Protein AF-G4ZVE8-F1 (afdb_monomer_lite)

Secondary structure (DSSP, 8-state):
-HHHHHHTT-PPPHHHHHHHHHHHHHHHHS-PPPTTHHHHHHHH-HHHHHHHHHTT------

Organism: Phytophthora sojae (strain P6497) (NCBI:txid1094619)

pLDDT: mean 84.0, std 17.22, range [43.97, 97.75]

Radius of gyration: 13.96 Å; chains: 1; bounding box: 41×21×35 Å

Sequence (62 aa):
WIVWRQLVGHPASRKEIIFKAGTMMSMATGQTVGGEWYRRFMGRHLMLATRTSQAVAKPATL

InterPro domains:
  IPR006600 HTH CenpB-type DNA-binding domain [PS51253] (1-51)

Foldseek 3Di:
DQVVCLVVLRHDDLVRVQVVQQVVCCVVPVGGDDPCNSVVVCVVVVVSVVSVVVSPDDPPDD

Structure (mmCIF, N/CA/C/O backbone):
data_AF-G4ZVE8-F1
#
_entry.id   AF-G4ZVE8-F1
#
loop_
_atom_site.group_PDB
_atom_site.id
_atom_site.type_symbol
_atom_site.label_atom_id
_atom_site.label_alt_id
_atom_site.label_comp_id
_atom_site.label_asym_id
_atom_site.label_entity_id
_atom_site.label_seq_id
_atom_site.pdbx_PDB_ins_code
_atom_site.Cartn_x
_atom_site.Cartn_y
_atom_site.Cartn_z
_atom_site.occupancy
_atom_site.B_iso_or_equiv
_atom_site.auth_seq_id
_atom_site.auth_comp_id
_atom_site.auth_asym_id
_atom_site.auth_atom_id
_atom_site.pdbx_PDB_model_num
ATOM 1 N N . TRP A 1 1 ? -2.189 2.151 -9.761 1.00 90.50 1 TRP A N 1
ATOM 2 C CA . TRP A 1 1 ? -1.123 3.024 -9.217 1.00 90.50 1 TRP A CA 1
ATOM 3 C C . TRP A 1 1 ? 0.210 2.292 -9.034 1.00 90.50 1 TRP A C 1
ATOM 5 O O . TRP A 1 1 ? 1.153 2.671 -9.710 1.00 90.50 1 TRP A O 1
ATOM 15 N N . ILE A 1 2 ? 0.300 1.227 -8.214 1.00 92.56 2 ILE A N 1
ATOM 16 C CA . ILE A 1 2 ? 1.567 0.483 -7.978 1.00 92.56 2 ILE A CA 1
ATOM 17 C C . ILE A 1 2 ? 2.197 -0.023 -9.287 1.00 92.56 2 ILE A C 1
ATOM 19 O O . ILE A 1 2 ? 3.362 0.244 -9.549 1.00 92.56 2 ILE A O 1
ATOM 23 N N . VAL A 1 3 ? 1.405 -0.682 -10.142 1.00 90.56 3 VAL A N 1
ATOM 24 C CA . VAL A 1 3 ? 1.862 -1.169 -11.458 1.00 90.56 3 VAL A CA 1
ATOM 25 C C . VAL A 1 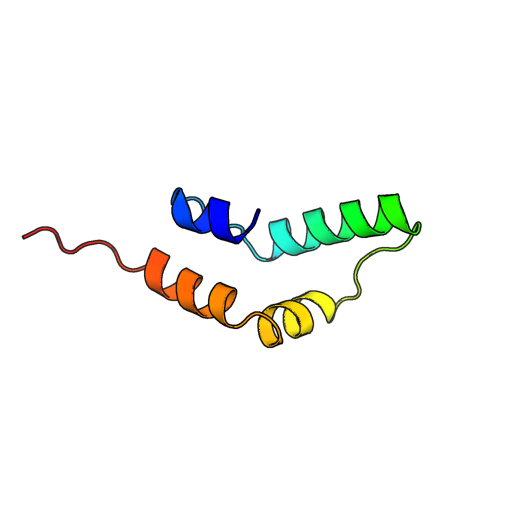3 ? 2.423 -0.043 -12.326 1.00 90.56 3 VAL A C 1
ATOM 27 O O . VAL A 1 3 ? 3.469 -0.201 -12.937 1.00 90.56 3 VAL A O 1
ATOM 30 N N . TRP A 1 4 ? 1.750 1.105 -12.364 1.00 91.06 4 TRP A N 1
ATOM 31 C CA . TRP A 1 4 ? 2.191 2.240 -13.170 1.00 91.06 4 TRP A CA 1
ATOM 32 C C . TRP A 1 4 ? 3.527 2.803 -12.668 1.00 91.06 4 TRP A C 1
ATOM 34 O O . TRP A 1 4 ? 4.431 3.002 -13.466 1.00 91.06 4 TRP A O 1
ATOM 44 N N . ARG A 1 5 ? 3.695 2.947 -11.344 1.00 92.44 5 ARG A N 1
ATOM 45 C CA . ARG A 1 5 ? 4.968 3.329 -10.703 1.00 92.44 5 ARG A CA 1
ATOM 46 C C . ARG A 1 5 ? 6.116 2.382 -11.080 1.00 92.44 5 ARG A C 1
ATOM 48 O O . ARG A 1 5 ? 7.216 2.847 -11.345 1.00 92.44 5 ARG A O 1
ATOM 55 N N . GLN A 1 6 ? 5.851 1.075 -11.152 1.00 88.50 6 GLN A N 1
ATOM 56 C CA . GLN A 1 6 ? 6.832 0.094 -11.633 1.00 88.50 6 GLN A CA 1
ATOM 57 C C . GLN A 1 6 ? 7.170 0.296 -13.119 1.00 88.50 6 GLN A C 1
ATOM 59 O O . GLN A 1 6 ? 8.342 0.273 -13.473 1.00 88.50 6 GLN A O 1
ATOM 64 N N . LEU A 1 7 ? 6.166 0.527 -13.974 1.00 87.56 7 LEU A N 1
ATOM 65 C CA . LEU A 1 7 ? 6.365 0.713 -15.418 1.00 87.56 7 LEU A CA 1
ATOM 66 C C . LEU A 1 7 ? 7.184 1.964 -15.759 1.00 87.56 7 LEU A C 1
ATOM 68 O O . LEU A 1 7 ? 7.964 1.931 -16.701 1.00 87.56 7 LEU A O 1
ATOM 72 N N . VAL A 1 8 ? 7.040 3.046 -14.990 1.00 90.44 8 VAL A N 1
ATOM 73 C CA . VAL A 1 8 ? 7.800 4.293 -15.200 1.00 90.44 8 VAL A CA 1
ATOM 74 C C . VAL A 1 8 ? 9.157 4.309 -14.482 1.00 90.44 8 VAL A C 1
ATOM 76 O O . VAL A 1 8 ? 9.763 5.366 -14.353 1.00 90.44 8 VAL A O 1
ATOM 79 N N . GLY A 1 9 ? 9.631 3.165 -13.969 1.00 88.88 9 GLY A N 1
ATOM 80 C CA . GLY A 1 9 ? 10.952 3.054 -13.335 1.00 88.88 9 GLY A CA 1
ATOM 81 C C . GLY A 1 9 ? 11.054 3.640 -11.921 1.00 88.88 9 GLY A C 1
ATOM 82 O O . GLY A 1 9 ? 12.154 3.804 -11.401 1.00 88.88 9 GLY A O 1
ATOM 83 N N . HIS A 1 10 ? 9.926 3.923 -11.263 1.00 90.00 10 HIS A N 1
ATOM 84 C CA . HIS A 1 10 ? 9.876 4.486 -9.909 1.00 90.00 10 HIS A CA 1
ATOM 85 C C . HIS A 1 10 ? 9.056 3.595 -8.960 1.00 90.00 10 HIS A C 1
ATOM 87 O O . HIS A 1 10 ? 7.988 4.015 -8.497 1.00 90.00 10 HIS A O 1
ATOM 93 N N . PRO A 1 11 ? 9.491 2.354 -8.664 1.00 90.50 11 PRO A N 1
ATOM 94 C CA . PRO A 1 11 ? 8.718 1.415 -7.854 1.00 90.50 11 PRO A CA 1
ATOM 95 C C . PRO A 1 11 ? 8.369 1.994 -6.474 1.00 90.50 11 PRO A C 1
ATOM 97 O O . PRO A 1 11 ? 9.152 2.710 -5.856 1.00 90.50 11 PRO A O 1
ATOM 100 N N . ALA A 1 12 ? 7.157 1.702 -5.996 1.00 91.94 12 ALA A N 1
ATOM 101 C CA . ALA A 1 12 ? 6.707 2.136 -4.677 1.00 91.94 12 ALA A CA 1
ATOM 102 C C . ALA A 1 12 ? 7.247 1.198 -3.591 1.00 91.94 12 ALA A C 1
ATOM 104 O O . ALA A 1 12 ? 7.127 -0.025 -3.693 1.00 91.94 12 ALA A O 1
ATOM 105 N N . SER A 1 13 ? 7.800 1.773 -2.531 1.00 91.69 13 SER A N 1
ATOM 106 C CA . SER A 1 13 ? 8.249 1.037 -1.352 1.00 91.69 13 SER A CA 1
ATOM 107 C C . SER A 1 13 ? 7.072 0.459 -0.556 1.00 91.69 13 SER A C 1
ATOM 109 O O . SER A 1 13 ? 5.940 0.949 -0.615 1.00 91.69 13 SER A O 1
ATOM 111 N N . ARG A 1 14 ? 7.352 -0.542 0.292 1.00 92.88 14 ARG A N 1
ATOM 112 C CA . ARG A 1 14 ? 6.372 -1.076 1.256 1.00 92.88 14 ARG A CA 1
ATOM 113 C C . ARG A 1 14 ? 5.723 0.035 2.090 1.00 92.88 14 ARG A C 1
ATOM 115 O O . ARG A 1 14 ? 4.511 0.013 2.290 1.00 92.88 14 ARG A O 1
ATOM 122 N N . LYS A 1 15 ? 6.517 1.002 2.566 1.00 94.44 15 LYS A N 1
ATOM 123 C CA . LYS A 1 15 ? 6.040 2.111 3.406 1.00 94.44 15 LYS A CA 1
ATOM 124 C C . LYS A 1 15 ? 5.060 3.004 2.644 1.00 94.44 15 LYS A C 1
ATOM 126 O O . LYS A 1 15 ? 4.001 3.313 3.178 1.00 94.44 15 LYS A O 1
ATOM 131 N N . GLU A 1 16 ? 5.369 3.358 1.397 1.00 95.44 16 GLU A N 1
ATOM 132 C CA . GLU A 1 16 ? 4.473 4.158 0.548 1.00 95.44 16 GLU A CA 1
ATOM 133 C C . GLU A 1 16 ? 3.165 3.424 0.236 1.00 95.44 16 GLU A C 1
ATOM 135 O O . GLU A 1 16 ? 2.094 4.031 0.268 1.00 95.44 16 GLU A O 1
ATOM 140 N N . ILE A 1 17 ? 3.237 2.117 -0.036 1.00 95.31 17 ILE A N 1
ATOM 141 C CA . ILE A 1 17 ? 2.056 1.291 -0.308 1.00 95.31 17 ILE A CA 1
ATOM 142 C C . ILE A 1 17 ? 1.145 1.234 0.924 1.00 95.31 17 ILE A C 1
ATOM 144 O O . ILE A 1 17 ? -0.054 1.485 0.800 1.00 95.31 17 ILE A O 1
ATOM 148 N N . ILE A 1 18 ? 1.704 0.943 2.105 1.00 96.12 18 ILE A N 1
ATOM 149 C CA . ILE A 1 18 ? 0.945 0.892 3.365 1.00 96.12 18 ILE A CA 1
ATOM 150 C C . ILE A 1 18 ? 0.340 2.258 3.682 1.00 96.12 18 ILE A C 1
ATOM 152 O O . ILE A 1 18 ? -0.843 2.331 4.000 1.00 96.12 18 ILE A O 1
ATOM 156 N N . PHE A 1 19 ? 1.125 3.331 3.562 1.00 96.44 19 PHE A N 1
ATOM 157 C CA . PHE A 1 19 ? 0.655 4.685 3.840 1.00 96.44 19 PHE A CA 1
ATOM 158 C C . PHE A 1 19 ? -0.524 5.058 2.940 1.00 96.44 19 PHE A C 1
ATOM 160 O O . PHE A 1 19 ? -1.594 5.395 3.441 1.00 96.44 19 PHE A O 1
ATOM 167 N N . LYS A 1 20 ? -0.374 4.909 1.617 1.00 96.94 20 LYS A N 1
ATOM 168 C CA . LYS A 1 20 ? -1.441 5.241 0.666 1.00 96.94 20 LYS A CA 1
ATOM 169 C C . LYS A 1 20 ? -2.701 4.407 0.904 1.00 96.94 20 LYS A C 1
ATOM 171 O O . LYS A 1 20 ? -3.800 4.956 0.868 1.00 96.94 20 LYS A O 1
ATOM 176 N N . ALA A 1 21 ? -2.554 3.103 1.148 1.00 96.44 21 ALA A N 1
ATOM 177 C CA . ALA A 1 21 ? -3.687 2.227 1.437 1.00 96.44 21 ALA A CA 1
ATOM 178 C C . ALA A 1 21 ? -4.390 2.608 2.749 1.00 96.44 21 ALA A C 1
ATOM 180 O O . ALA A 1 21 ? -5.617 2.658 2.785 1.00 96.44 21 ALA A O 1
ATOM 181 N N . GLY A 1 22 ? -3.625 2.937 3.794 1.00 97.44 22 GLY A N 1
ATOM 182 C CA . GLY A 1 22 ? -4.151 3.419 5.071 1.00 97.44 22 GLY A CA 1
ATOM 183 C C . GLY A 1 22 ? -4.922 4.729 4.931 1.00 97.44 22 GLY A C 1
ATOM 184 O O . GLY A 1 22 ? -6.026 4.837 5.456 1.00 97.44 22 GLY A O 1
ATOM 185 N N . THR A 1 23 ? -4.403 5.693 4.164 1.00 97.75 23 THR A N 1
ATOM 186 C CA . THR A 1 23 ? -5.113 6.949 3.877 1.00 97.75 23 THR A CA 1
ATOM 187 C C . THR A 1 23 ? -6.437 6.693 3.161 1.00 97.75 23 THR A C 1
ATOM 189 O O . THR A 1 23 ? -7.464 7.216 3.580 1.00 97.75 23 THR A O 1
ATOM 192 N N . MET A 1 24 ? -6.438 5.862 2.113 1.00 96.81 24 MET A N 1
ATOM 193 C CA . MET A 1 24 ? -7.657 5.560 1.355 1.00 96.81 24 MET A CA 1
ATOM 194 C C . MET A 1 24 ? -8.704 4.828 2.201 1.00 96.81 24 MET A C 1
ATOM 196 O O . MET A 1 24 ? -9.881 5.170 2.130 1.00 96.81 24 MET A O 1
ATOM 200 N N . MET A 1 25 ? -8.283 3.855 3.016 1.00 96.62 25 MET A N 1
ATOM 201 C CA . MET A 1 25 ? -9.181 3.154 3.938 1.00 96.62 25 MET A CA 1
ATOM 202 C C . MET A 1 25 ? -9.767 4.124 4.969 1.00 96.62 25 MET A C 1
ATOM 204 O O . MET A 1 25 ? -10.973 4.125 5.188 1.00 96.62 25 MET A O 1
ATOM 208 N N . SER A 1 26 ? -8.938 5.011 5.525 1.00 97.44 26 SER A N 1
ATOM 209 C CA . SER A 1 26 ? -9.378 5.991 6.521 1.00 97.44 26 SER A CA 1
ATOM 210 C C . SER A 1 26 ? -10.414 6.951 5.942 1.00 97.44 26 SER A C 1
ATOM 212 O O . SER A 1 26 ? -11.450 7.185 6.554 1.00 97.44 26 SER A O 1
ATOM 214 N N . MET A 1 27 ? -10.199 7.428 4.714 1.00 97.56 27 MET A N 1
ATOM 215 C CA . MET A 1 27 ? -11.174 8.270 4.017 1.00 97.56 27 MET A CA 1
ATOM 216 C C . MET A 1 27 ? -12.495 7.545 3.727 1.00 97.56 27 MET A C 1
ATOM 218 O O . MET A 1 27 ? -13.541 8.183 3.712 1.00 97.56 27 MET A O 1
ATOM 222 N N . ALA A 1 28 ? -12.455 6.234 3.476 1.00 95.94 28 ALA A N 1
ATOM 223 C CA . ALA A 1 28 ? -13.636 5.455 3.114 1.00 95.94 28 ALA A CA 1
ATOM 224 C C . ALA A 1 28 ? -14.430 4.947 4.329 1.00 95.94 28 ALA A C 1
ATOM 226 O O . ALA A 1 28 ? -15.652 4.842 4.256 1.00 95.94 28 ALA A O 1
ATOM 227 N N . THR A 1 29 ? -13.753 4.590 5.424 1.00 96.44 29 THR A N 1
ATOM 228 C CA . THR A 1 29 ? -14.366 3.866 6.552 1.00 96.44 29 THR A CA 1
ATOM 229 C C . THR A 1 29 ? -13.979 4.402 7.932 1.00 96.44 29 THR A C 1
ATOM 231 O O . THR A 1 29 ? -14.422 3.855 8.939 1.00 96.44 29 THR A O 1
ATOM 234 N N . GLY A 1 30 ? -13.112 5.415 8.014 1.00 95.75 30 GLY A N 1
ATOM 235 C CA . GLY A 1 30 ? -12.538 5.900 9.274 1.00 95.75 30 GLY A CA 1
ATOM 236 C C . GLY A 1 30 ? -11.508 4.955 9.908 1.00 95.75 30 GLY A C 1
ATOM 237 O O . GLY A 1 30 ? -11.061 5.201 11.026 1.00 95.75 30 GLY A O 1
ATOM 238 N N . GLN A 1 31 ? -11.121 3.868 9.229 1.00 93.94 31 GLN A N 1
ATOM 239 C CA . GLN A 1 31 ? -10.187 2.863 9.749 1.00 93.94 31 GLN A CA 1
ATOM 240 C C . GLN A 1 31 ? -8.886 2.810 8.944 1.00 93.94 31 GLN A C 1
ATOM 242 O O . GLN A 1 31 ? -8.849 3.139 7.765 1.00 93.94 31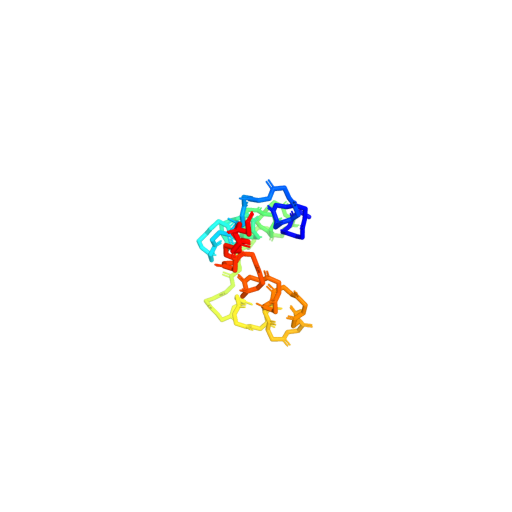 GLN A O 1
ATOM 247 N N . THR A 1 32 ? -7.802 2.341 9.565 1.00 94.12 32 THR A N 1
ATOM 248 C CA . THR A 1 32 ? -6.523 2.099 8.875 1.00 94.12 32 THR A CA 1
ATOM 249 C C . THR A 1 32 ? -6.346 0.628 8.495 1.00 94.12 32 THR 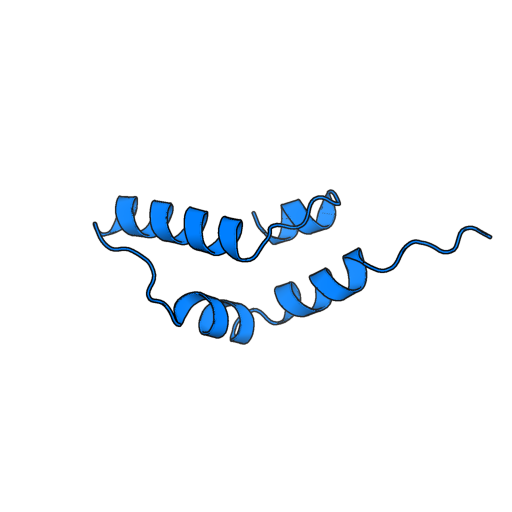A C 1
ATOM 251 O O . THR A 1 32 ? -7.062 -0.255 8.9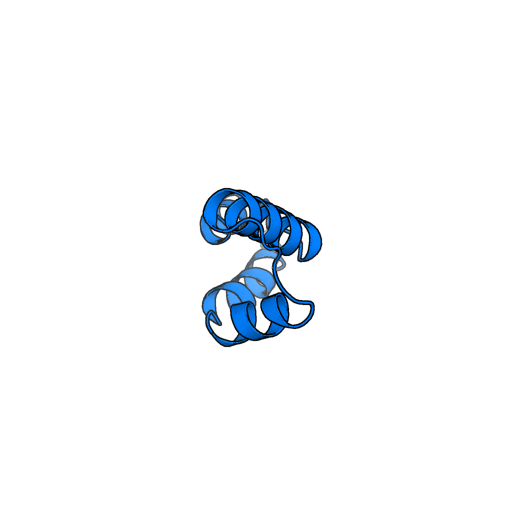69 1.00 94.12 32 THR A O 1
ATOM 254 N N . VAL A 1 33 ? -5.359 0.345 7.645 1.00 95.38 33 VAL A N 1
ATOM 255 C CA . VAL A 1 33 ? -4.975 -1.028 7.304 1.00 95.38 33 VAL A CA 1
ATOM 256 C C . VAL A 1 33 ? -4.245 -1.700 8.474 1.00 95.38 33 VAL A C 1
ATOM 258 O O . VAL A 1 33 ? -3.379 -1.105 9.110 1.00 95.38 33 VAL A O 1
ATOM 261 N N . GLY A 1 34 ? -4.578 -2.962 8.758 1.00 93.06 34 GLY A N 1
ATOM 262 C CA . GLY A 1 34 ? -3.932 -3.7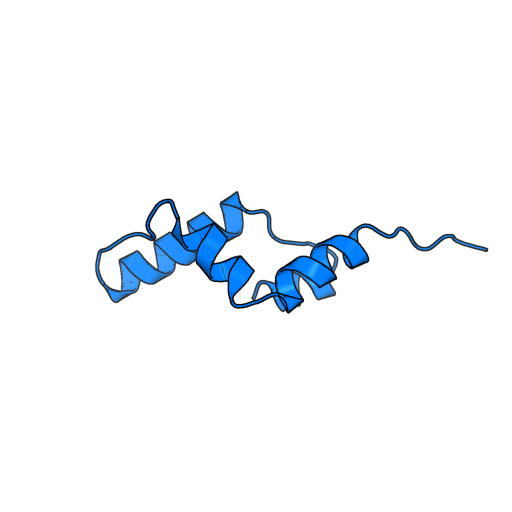37 9.825 1.00 93.06 34 GLY A CA 1
ATOM 263 C C . GLY A 1 34 ? -2.487 -4.142 9.498 1.00 93.06 34 GLY A C 1
ATOM 264 O O . GLY A 1 34 ? -2.100 -4.203 8.331 1.00 93.06 34 GLY A O 1
ATOM 265 N N . GLY A 1 35 ? -1.692 -4.495 10.517 1.00 89.88 35 GLY A N 1
ATOM 266 C CA . GLY A 1 35 ? -0.255 -4.801 10.364 1.00 89.88 35 GLY A CA 1
ATOM 267 C C . GLY A 1 35 ? 0.065 -5.902 9.343 1.00 89.88 35 GLY A C 1
ATOM 268 O O . GLY A 1 35 ? 1.056 -5.821 8.616 1.00 89.88 35 GLY A O 1
ATOM 269 N N . GLU A 1 36 ? -0.834 -6.876 9.205 1.00 94.88 36 GLU A N 1
ATOM 270 C CA . GLU A 1 36 ? -0.682 -8.007 8.286 1.00 94.88 36 GLU A CA 1
ATOM 271 C C . GLU A 1 36 ? -1.235 -7.752 6.876 1.00 94.88 36 GLU A C 1
ATOM 273 O O . GLU A 1 36 ? -1.116 -8.584 5.969 1.00 94.88 36 GLU A O 1
ATOM 278 N N . TRP A 1 37 ? -1.851 -6.589 6.667 1.00 95.88 37 TRP A N 1
ATOM 279 C CA . TRP A 1 37 ? -2.513 -6.249 5.416 1.00 95.88 37 TRP A CA 1
ATOM 280 C C . TRP A 1 37 ? -1.550 -6.304 4.233 1.00 95.88 37 TRP A C 1
ATOM 282 O O . TRP A 1 37 ? -1.877 -6.912 3.218 1.00 95.88 37 TRP A O 1
ATOM 292 N N . TYR A 1 38 ? -0.335 -5.766 4.384 1.00 94.81 38 TYR A N 1
ATOM 293 C CA . TYR A 1 38 ? 0.649 -5.750 3.299 1.00 94.81 38 TYR A CA 1
ATOM 294 C C . TYR A 1 38 ? 1.036 -7.162 2.844 1.00 94.81 38 TYR A C 1
ATOM 296 O O . TYR A 1 38 ? 1.086 -7.425 1.644 1.00 94.81 38 TYR A O 1
ATOM 304 N N . ARG A 1 39 ? 1.266 -8.095 3.783 1.00 94.19 39 ARG A N 1
ATOM 305 C CA . ARG A 1 39 ? 1.615 -9.479 3.426 1.00 94.19 39 ARG A CA 1
ATOM 306 C C . ARG A 1 39 ? 0.465 -10.152 2.682 1.00 94.19 39 ARG A C 1
ATOM 308 O O . ARG A 1 39 ? 0.693 -10.771 1.647 1.00 94.19 39 ARG A O 1
ATOM 315 N N . ARG A 1 40 ? -0.771 -10.000 3.170 1.00 95.44 40 ARG A N 1
ATOM 316 C CA . ARG A 1 40 ? -1.969 -10.561 2.517 1.00 95.44 40 ARG A CA 1
ATOM 317 C C . ARG A 1 40 ? -2.205 -9.947 1.137 1.00 95.44 40 ARG A C 1
ATOM 319 O O . ARG A 1 40 ? -2.519 -10.669 0.197 1.00 95.44 40 ARG A O 1
ATOM 326 N N . PHE A 1 41 ? -2.026 -8.635 1.015 1.00 94.12 41 PHE A N 1
ATOM 327 C CA . PHE A 1 41 ? -2.144 -7.899 -0.239 1.00 94.12 41 PHE A CA 1
ATOM 328 C C . PHE A 1 41 ? -1.143 -8.413 -1.281 1.00 94.12 41 PHE A C 1
ATOM 330 O O . PHE A 1 41 ? -1.544 -8.790 -2.381 1.00 94.12 41 PHE A O 1
ATOM 337 N N . MET A 1 42 ? 0.137 -8.522 -0.918 1.00 92.56 42 MET A N 1
ATOM 338 C CA . MET A 1 42 ? 1.166 -9.041 -1.824 1.00 92.56 42 MET A CA 1
ATOM 339 C C . MET A 1 42 ? 0.963 -10.524 -2.155 1.00 92.56 42 MET A C 1
ATOM 341 O O . MET A 1 42 ? 1.147 -10.913 -3.304 1.00 92.56 42 MET A O 1
ATOM 345 N N . GLY A 1 43 ? 0.521 -11.337 -1.190 1.00 92.44 43 GLY A N 1
ATOM 346 C CA . GLY A 1 43 ? 0.218 -12.754 -1.415 1.00 92.44 43 GLY A CA 1
ATOM 347 C C . GLY A 1 43 ? -0.937 -12.987 -2.396 1.00 92.44 43 GLY A C 1
ATOM 348 O O . GLY A 1 43 ? -0.924 -13.970 -3.128 1.00 92.44 43 GLY A O 1
ATOM 349 N N . ARG A 1 44 ? -1.911 -12.069 -2.461 1.00 93.94 44 ARG A N 1
ATOM 350 C CA . ARG A 1 44 ? -3.014 -12.120 -3.440 1.00 93.94 44 ARG A CA 1
ATOM 351 C C . ARG A 1 44 ? -2.627 -11.575 -4.815 1.00 93.94 44 ARG A C 1
ATOM 353 O O . ARG A 1 44 ? -3.222 -11.963 -5.814 1.00 93.94 44 ARG A O 1
ATOM 360 N N . HIS A 1 45 ? -1.648 -10.676 -4.879 1.00 90.12 45 HIS A N 1
ATOM 361 C CA . HIS A 1 45 ? -1.244 -9.989 -6.105 1.00 90.12 45 HIS A CA 1
ATOM 362 C C . HIS A 1 45 ? 0.212 -10.298 -6.467 1.00 90.12 45 HIS A C 1
ATOM 364 O O . HIS A 1 45 ? 1.052 -9.399 -6.542 1.00 90.12 45 HIS A O 1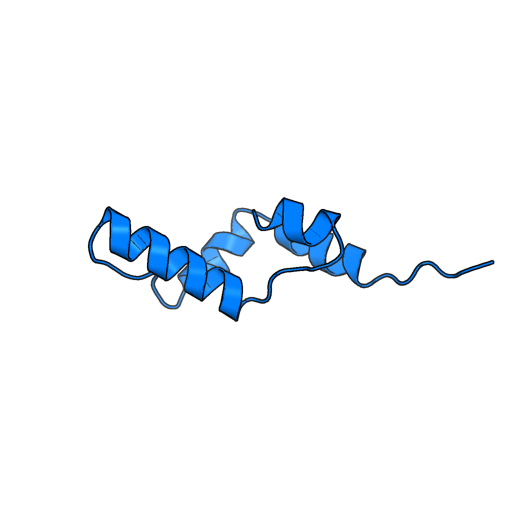
ATOM 370 N N . LEU A 1 46 ? 0.495 -11.574 -6.746 1.00 81.62 46 LEU A N 1
ATOM 371 C CA . LEU A 1 46 ? 1.836 -12.084 -7.068 1.00 81.62 46 LEU A CA 1
ATOM 372 C C . LEU A 1 46 ? 2.534 -11.305 -8.196 1.00 81.62 46 LEU A C 1
ATOM 374 O O . LEU A 1 46 ? 3.734 -11.064 -8.117 1.00 81.62 46 LEU A O 1
ATOM 378 N N . MET A 1 47 ? 1.787 -10.806 -9.187 1.00 80.94 47 MET A N 1
ATOM 379 C CA . MET A 1 47 ? 2.335 -9.975 -10.272 1.00 80.94 47 MET A CA 1
ATOM 380 C C . MET A 1 47 ? 3.066 -8.711 -9.783 1.00 80.94 47 MET A C 1
ATOM 382 O O . MET A 1 47 ? 3.985 -8.235 -10.448 1.00 80.94 47 MET A O 1
ATOM 386 N N . LEU A 1 48 ? 2.684 -8.167 -8.621 1.00 82.69 48 LEU A N 1
ATOM 387 C CA . LEU A 1 48 ? 3.363 -7.019 -8.015 1.00 82.69 48 LEU A CA 1
ATOM 388 C C . LEU A 1 48 ? 4.700 -7.430 -7.389 1.00 82.69 48 LEU A C 1
ATOM 390 O O . LEU A 1 48 ? 5.645 -6.640 -7.404 1.00 82.69 48 LEU A O 1
ATOM 394 N N . ALA A 1 49 ? 4.788 -8.658 -6.868 1.00 69.25 49 ALA A N 1
ATOM 395 C CA . ALA A 1 49 ? 6.019 -9.212 -6.315 1.00 69.25 49 ALA A CA 1
ATOM 396 C C . ALA A 1 49 ? 7.033 -9.498 -7.432 1.00 69.25 49 ALA A C 1
ATOM 398 O O . ALA A 1 49 ? 8.163 -9.020 -7.366 1.00 69.25 49 ALA A O 1
ATOM 399 N N . THR A 1 50 ? 6.610 -10.176 -8.503 1.00 63.19 50 THR A N 1
ATOM 400 C CA . THR A 1 50 ? 7.493 -10.582 -9.611 1.00 63.19 50 THR A CA 1
ATOM 401 C C . THR A 1 50 ? 8.086 -9.389 -10.371 1.00 63.19 50 THR A C 1
ATOM 403 O O . THR A 1 50 ? 9.269 -9.389 -10.707 1.00 63.19 50 THR A O 1
ATOM 406 N N . ARG A 1 51 ? 7.298 -8.329 -10.601 1.00 57.72 51 ARG A N 1
ATOM 407 C CA . ARG A 1 51 ? 7.764 -7.124 -11.317 1.00 57.72 51 ARG A CA 1
ATOM 408 C C . ARG A 1 51 ? 8.767 -6.292 -10.528 1.00 57.72 51 ARG A C 1
ATOM 410 O O . ARG A 1 51 ? 9.586 -5.605 -11.127 1.00 57.72 51 ARG A O 1
ATOM 417 N N . THR A 1 52 ? 8.740 -6.377 -9.201 1.00 55.66 52 THR A N 1
ATOM 418 C CA . THR A 1 52 ? 9.743 -5.704 -8.367 1.00 55.66 52 THR A CA 1
ATOM 419 C C . THR A 1 52 ? 11.124 -6.330 -8.582 1.00 55.66 52 THR A C 1
ATOM 421 O O . THR A 1 52 ? 12.102 -5.601 -8.669 1.00 55.66 52 THR A O 1
ATOM 424 N N . SER A 1 53 ? 11.209 -7.653 -8.772 1.00 52.62 53 SER A N 1
ATOM 425 C CA . SER A 1 53 ? 12.467 -8.333 -9.117 1.00 52.62 53 SER A CA 1
ATOM 426 C C . SER A 1 53 ? 12.954 -8.008 -10.533 1.00 52.62 53 SER A C 1
ATOM 428 O O . SER A 1 53 ? 14.153 -7.853 -10.738 1.00 52.62 53 SER A O 1
ATOM 430 N N . GLN A 1 54 ? 12.045 -7.855 -11.502 1.00 52.38 54 GLN A N 1
ATOM 431 C CA . GLN A 1 54 ? 12.408 -7.500 -12.883 1.00 52.38 54 GLN A CA 1
ATOM 432 C C . GLN A 1 54 ? 12.862 -6.040 -13.028 1.00 52.38 54 GLN A C 1
ATOM 434 O O . GLN A 1 54 ? 13.782 -5.771 -13.788 1.00 52.38 54 GLN A O 1
ATOM 439 N N . ALA A 1 55 ? 12.283 -5.104 -12.267 1.00 51.66 55 ALA A N 1
ATOM 440 C CA . ALA A 1 55 ? 12.702 -3.699 -12.279 1.00 51.66 55 ALA A CA 1
ATOM 441 C C . ALA A 1 55 ? 14.121 -3.470 -11.710 1.00 51.66 55 ALA A C 1
ATOM 443 O O . ALA A 1 55 ? 14.700 -2.408 -11.922 1.00 51.66 55 ALA A O 1
ATOM 444 N N . VAL A 1 56 ? 14.684 -4.449 -10.991 1.00 52.59 56 VAL A N 1
ATOM 445 C CA . VAL A 1 56 ? 16.049 -4.397 -10.429 1.00 52.59 56 VAL A CA 1
ATOM 446 C C . VAL A 1 56 ? 17.095 -4.967 -11.401 1.00 52.59 56 VAL A C 1
ATOM 448 O O . VAL A 1 56 ? 18.294 -4.775 -11.200 1.00 52.59 56 VAL A O 1
ATOM 451 N N . ALA A 1 57 ? 16.677 -5.606 -12.496 1.00 48.47 57 ALA A N 1
ATOM 452 C CA . ALA A 1 57 ? 17.599 -6.000 -13.551 1.00 48.47 57 ALA A CA 1
ATOM 453 C C . ALA A 1 57 ? 18.004 -4.758 -14.363 1.00 48.47 57 ALA A C 1
ATOM 455 O O . ALA A 1 57 ? 17.272 -4.299 -15.239 1.00 48.47 57 ALA A O 1
ATOM 456 N N . LYS A 1 58 ? 19.184 -4.200 -14.061 1.00 51.34 58 LYS A N 1
ATOM 457 C CA . LYS A 1 58 ? 19.879 -3.275 -14.968 1.00 51.34 58 LYS A CA 1
ATOM 458 C C . LYS A 1 58 ? 19.969 -3.944 -16.348 1.00 51.34 58 LYS A C 1
ATOM 460 O O . LYS A 1 58 ? 20.428 -5.087 -16.401 1.00 51.34 58 LYS A O 1
ATOM 465 N N . PRO A 1 59 ? 19.593 -3.276 -17.451 1.00 43.97 59 PRO A N 1
ATOM 466 C CA . PRO A 1 59 ? 19.966 -3.771 -18.765 1.00 43.97 59 PRO A CA 1
ATOM 467 C C . PRO A 1 59 ? 21.497 -3.794 -18.822 1.00 43.97 59 PRO A C 1
ATOM 469 O O . PRO A 1 59 ? 22.148 -2.773 -18.600 1.00 43.97 59 PRO A O 1
ATOM 472 N N . ALA A 1 60 ? 22.070 -4.976 -19.040 1.00 51.47 60 ALA A N 1
ATOM 473 C CA . ALA A 1 60 ? 23.464 -5.090 -19.429 1.00 51.47 60 ALA A CA 1
ATOM 474 C C . ALA A 1 60 ? 23.571 -4.476 -20.827 1.00 51.47 60 ALA A C 1
ATOM 476 O O . ALA A 1 60 ? 23.051 -5.032 -21.793 1.00 51.47 60 ALA A O 1
ATOM 477 N N . THR A 1 61 ? 24.147 -3.281 -20.906 1.00 46.94 61 THR A N 1
ATOM 478 C CA . THR A 1 61 ? 24.478 -2.636 -22.173 1.00 46.94 61 THR A CA 1
ATOM 479 C C . THR A 1 61 ? 25.561 -3.480 -22.849 1.00 46.94 61 THR A C 1
ATOM 481 O O . THR A 1 61 ? 26.635 -3.650 -22.271 1.00 46.94 61 THR A O 1
ATOM 484 N N . LEU A 1 62 ? 25.239 -4.053 -24.014 1.00 48.41 62 LEU A N 1
ATOM 485 C CA . LEU A 1 62 ? 26.218 -4.545 -24.990 1.00 48.41 62 LEU A CA 1
ATOM 486 C C . LEU A 1 62 ? 26.848 -3.360 -25.723 1.00 48.41 62 LEU A C 1
ATOM 488 O O . LEU A 1 62 ? 26.103 -2.384 -25.977 1.00 48.41 62 LEU A O 1
#